Protein AF-A0A8J7ZD03-F1 (afdb_monomer_lite)

pLDDT: mean 80.63, std 17.97, range [31.52, 96.56]

Sequence (161 aa):
MNEKTKNKTDSIIGIEKITFPDVSFVDDFTYKLVEILFEIEAFFISNLSELSDFEFIDEIPGHEYRNYLDIPEEERKKFYPDYEDSTPYQLEKLKVRYPPVTDEDWVEIHKRIRLKHIKMIETKFDISIDDYPEDEKMLVWKVALYIQYKLKIKEVSQYCC

Radius of gyration: 24.56 Å; chains: 1; bounding box: 66×54×61 Å

Structure (mmCIF, N/CA/C/O backbone):
data_AF-A0A8J7ZD03-F1
#
_entry.id   AF-A0A8J7ZD03-F1
#
loop_
_atom_site.group_PDB
_atom_site.id
_atom_site.type_symbol
_atom_site.label_atom_id
_atom_site.label_alt_id
_atom_site.label_comp_id
_atom_site.label_asym_id
_atom_site.label_entity_id
_atom_site.label_seq_id
_atom_site.pdbx_PDB_ins_code
_atom_site.Cartn_x
_atom_site.Cartn_y
_atom_site.Cartn_z
_atom_site.occupancy
_atom_site.B_iso_or_equiv
_atom_site.auth_seq_id
_atom_site.auth_comp_id
_atom_site.auth_asym_id
_atom_site.auth_atom_id
_atom_site.pdbx_PDB_model_num
ATOM 1 N N . MET A 1 1 ? 47.046 -41.258 33.185 1.00 34.38 1 MET A N 1
ATOM 2 C CA . MET A 1 1 ? 47.731 -41.024 31.894 1.00 34.38 1 MET A CA 1
ATOM 3 C C . MET A 1 1 ? 46.852 -41.637 30.824 1.00 34.38 1 MET A C 1
ATOM 5 O O . MET A 1 1 ? 46.589 -42.824 30.904 1.00 34.38 1 MET A O 1
ATOM 9 N N . ASN A 1 2 ? 46.106 -40.793 30.116 1.00 31.52 2 ASN A N 1
ATOM 10 C CA . ASN A 1 2 ? 46.401 -40.351 28.741 1.00 31.52 2 ASN A CA 1
ATOM 11 C C . ASN A 1 2 ? 45.847 -41.369 27.732 1.00 31.52 2 ASN A C 1
ATOM 13 O O . ASN A 1 2 ? 46.107 -42.549 27.868 1.00 31.52 2 ASN A O 1
ATOM 17 N N . GLU A 1 3 ? 45.106 -41.022 26.691 1.00 36.38 3 GLU A N 1
ATOM 18 C CA . GLU A 1 3 ? 44.701 -39.730 26.159 1.00 36.38 3 GLU A CA 1
ATOM 19 C C . GLU A 1 3 ? 43.632 -40.000 25.084 1.00 36.38 3 GLU A C 1
ATOM 21 O O . GLU A 1 3 ? 43.764 -40.922 24.287 1.00 36.38 3 GLU A O 1
ATOM 26 N N . LYS A 1 4 ? 42.637 -39.111 25.035 1.00 37.75 4 LYS A N 1
ATOM 27 C CA . LYS A 1 4 ? 42.029 -38.562 23.812 1.00 37.75 4 LYS A CA 1
ATOM 28 C C . LYS A 1 4 ? 41.318 -39.533 22.863 1.00 37.75 4 LYS A C 1
ATOM 30 O O . LYS A 1 4 ? 41.766 -39.810 21.755 1.00 37.75 4 LYS A O 1
ATOM 35 N N . THR A 1 5 ? 40.057 -39.783 23.193 1.00 37.84 5 THR A N 1
ATOM 36 C CA . THR A 1 5 ? 38.972 -39.778 22.206 1.00 37.84 5 THR A CA 1
ATOM 37 C C . THR A 1 5 ? 38.905 -38.381 21.571 1.00 37.84 5 THR A C 1
ATOM 39 O O . THR A 1 5 ? 38.405 -37.435 22.176 1.00 37.84 5 THR A O 1
ATOM 42 N N . LYS A 1 6 ? 39.455 -38.211 20.366 1.00 38.66 6 LYS A N 1
ATOM 43 C CA . LYS A 1 6 ? 39.173 -37.049 19.508 1.00 38.66 6 LYS A CA 1
ATOM 44 C C . LYS A 1 6 ? 38.089 -37.453 18.512 1.00 38.66 6 LYS A C 1
ATOM 46 O O . LYS A 1 6 ? 38.386 -37.764 17.366 1.00 38.66 6 LYS A O 1
ATOM 51 N N . ASN A 1 7 ? 36.832 -37.406 18.944 1.00 40.09 7 ASN A N 1
ATOM 52 C CA . ASN A 1 7 ? 35.741 -37.222 17.993 1.00 40.09 7 ASN A CA 1
ATOM 53 C C . ASN A 1 7 ? 35.641 -35.723 17.722 1.00 40.09 7 ASN A C 1
ATOM 55 O O . ASN A 1 7 ? 34.987 -34.977 18.444 1.00 40.09 7 ASN A O 1
ATOM 59 N N . LYS A 1 8 ? 36.372 -35.290 16.692 1.00 40.59 8 LYS A N 1
ATOM 60 C CA . LYS A 1 8 ? 36.031 -34.084 15.946 1.00 40.59 8 LYS A CA 1
ATOM 61 C C . LYS A 1 8 ? 34.746 -34.388 15.185 1.00 40.59 8 LYS A C 1
ATOM 63 O O . LYS A 1 8 ? 34.790 -34.853 14.052 1.00 40.59 8 LYS A O 1
ATOM 68 N N . THR A 1 9 ? 33.614 -34.131 15.818 1.00 39.88 9 THR A N 1
ATOM 69 C CA . THR A 1 9 ? 32.402 -33.787 15.080 1.00 39.88 9 THR A CA 1
ATOM 70 C C . THR A 1 9 ? 32.386 -32.268 15.034 1.00 39.88 9 THR A C 1
ATOM 72 O O . THR A 1 9 ? 31.671 -31.607 15.781 1.00 39.88 9 THR A O 1
ATOM 75 N N . ASP A 1 10 ? 33.307 -31.721 14.236 1.00 41.12 10 ASP A N 1
ATOM 76 C CA . ASP A 1 10 ? 33.277 -30.307 13.897 1.00 41.12 10 ASP A CA 1
ATOM 77 C C . ASP A 1 10 ? 31.952 -30.057 13.165 1.00 41.12 10 ASP A C 1
ATOM 79 O O . ASP A 1 10 ? 31.575 -30.782 12.243 1.00 41.12 10 ASP A O 1
ATOM 83 N N . SER A 1 11 ? 31.241 -29.064 13.685 1.00 48.34 11 SER A N 1
ATOM 84 C CA . SER A 1 11 ? 29.989 -28.486 13.223 1.00 48.34 11 SER A CA 1
ATOM 85 C C . SER A 1 11 ? 29.796 -28.549 11.709 1.00 48.34 11 SER A C 1
ATOM 87 O O . SER A 1 11 ? 30.542 -27.925 10.953 1.00 48.34 11 SER A O 1
ATOM 89 N N . ILE A 1 12 ? 28.732 -29.216 11.275 1.00 50.84 12 ILE A N 1
ATOM 90 C CA . ILE A 1 12 ? 28.194 -29.049 9.930 1.00 50.84 12 ILE A CA 1
ATOM 91 C C . ILE A 1 12 ? 26.754 -28.571 10.108 1.00 50.84 12 ILE A C 1
ATOM 93 O O . ILE A 1 12 ? 25.988 -29.165 10.864 1.00 50.84 12 ILE A O 1
ATOM 97 N N . ILE A 1 13 ? 26.433 -27.493 9.388 1.00 52.06 13 ILE A N 1
ATOM 98 C CA . ILE A 1 13 ? 25.176 -26.733 9.338 1.00 52.06 13 ILE A CA 1
ATOM 99 C C . ILE A 1 13 ? 25.034 -25.690 10.459 1.00 52.06 13 ILE A C 1
ATOM 101 O O . ILE A 1 13 ? 24.422 -25.917 11.501 1.00 52.06 13 ILE A O 1
ATOM 105 N N . GLY A 1 14 ? 25.559 -24.489 10.199 1.00 43.00 14 GLY A N 1
ATOM 106 C CA . GLY A 1 14 ? 25.034 -23.274 10.813 1.00 43.00 14 GLY A CA 1
ATOM 107 C C . GLY A 1 14 ? 23.595 -23.091 10.344 1.00 43.00 14 GLY A C 1
ATOM 108 O O . GLY A 1 14 ? 23.354 -22.525 9.285 1.00 43.00 14 GLY A O 1
ATOM 109 N N . ILE A 1 15 ? 22.644 -23.642 11.096 1.00 54.72 15 ILE A N 1
ATOM 110 C CA . ILE A 1 15 ? 21.236 -23.298 10.941 1.00 54.72 15 ILE A CA 1
ATOM 111 C C . ILE A 1 15 ? 21.131 -21.879 11.488 1.00 54.72 15 ILE A C 1
ATOM 113 O O . ILE A 1 15 ? 21.109 -21.686 12.706 1.00 54.72 15 ILE A O 1
ATOM 117 N N . GLU A 1 16 ? 21.144 -20.882 10.600 1.00 59.25 16 GLU A N 1
ATOM 118 C CA . GLU A 1 16 ? 20.672 -19.554 10.972 1.00 59.25 16 GLU A CA 1
ATOM 119 C C . GLU A 1 16 ? 19.290 -19.735 11.588 1.00 59.25 16 GLU A C 1
ATOM 121 O O . GLU A 1 16 ? 18.379 -20.327 11.003 1.00 59.25 16 GLU A O 1
ATOM 126 N N . LYS A 1 17 ? 19.177 -19.329 12.848 1.00 61.88 17 LYS A N 1
ATOM 127 C CA . LYS A 1 17 ? 17.938 -19.456 13.593 1.00 61.88 17 LYS A CA 1
ATOM 128 C C . LYS A 1 17 ? 16.912 -18.598 12.861 1.00 61.88 17 LYS A C 1
ATOM 130 O O . LYS A 1 17 ? 17.110 -17.393 12.761 1.00 61.88 17 LYS A O 1
ATOM 135 N N . ILE A 1 18 ? 15.845 -19.212 12.353 1.00 63.09 18 ILE A N 1
ATOM 136 C CA . ILE A 1 18 ? 14.736 -18.477 11.741 1.00 63.09 18 ILE A CA 1
ATOM 137 C C . ILE A 1 18 ? 14.186 -17.537 12.815 1.00 63.09 18 ILE A C 1
ATOM 139 O O . ILE A 1 18 ? 13.629 -17.983 13.821 1.00 63.09 18 ILE A O 1
ATOM 143 N N . THR A 1 19 ? 14.412 -16.239 12.640 1.00 70.19 19 THR A N 1
ATOM 144 C CA . THR A 1 19 ? 13.875 -15.200 13.512 1.00 70.19 19 THR A CA 1
ATOM 145 C C . THR A 1 19 ? 12.561 -14.728 12.930 1.00 70.19 19 THR A C 1
ATOM 147 O O . THR A 1 19 ? 12.534 -14.159 11.839 1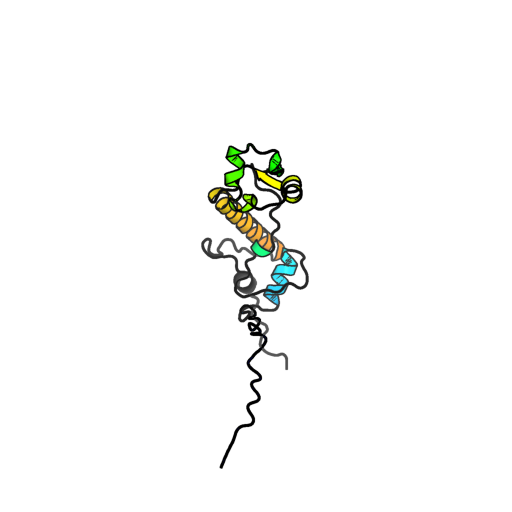.00 70.19 19 THR A O 1
ATOM 150 N N . PHE A 1 20 ? 11.475 -14.960 13.659 1.00 72.00 20 PHE A N 1
ATOM 151 C CA . PHE A 1 20 ? 10.198 -14.356 13.319 1.00 72.00 20 PHE A CA 1
ATOM 152 C C . PHE A 1 20 ? 10.195 -12.877 13.732 1.00 72.00 20 PHE A C 1
ATOM 154 O O . PHE A 1 20 ? 10.766 -12.547 14.778 1.00 72.00 20 PHE A O 1
ATOM 161 N N . PRO A 1 21 ? 9.576 -11.993 12.931 1.00 79.50 21 PRO A N 1
ATOM 162 C CA . PRO A 1 21 ? 9.334 -10.609 13.319 1.00 79.50 21 PRO A CA 1
ATOM 163 C C . PRO A 1 21 ? 8.542 -10.517 14.628 1.00 79.50 21 PRO A C 1
ATOM 165 O O . PRO A 1 21 ? 7.759 -11.409 14.948 1.00 79.50 21 PRO A O 1
ATOM 168 N N . ASP A 1 22 ? 8.731 -9.427 15.371 1.00 83.06 22 ASP A N 1
ATOM 169 C CA . ASP A 1 22 ? 7.972 -9.159 16.594 1.00 83.06 22 ASP A CA 1
ATOM 170 C C . ASP A 1 22 ? 6.478 -8.947 16.289 1.00 83.06 22 ASP A C 1
ATOM 172 O O . ASP A 1 22 ? 6.118 -8.285 15.312 1.00 83.06 22 ASP A O 1
ATOM 176 N N . VAL A 1 23 ? 5.626 -9.513 17.144 1.00 84.19 23 VAL A N 1
ATOM 177 C CA . VAL A 1 23 ? 4.155 -9.500 17.050 1.00 84.19 23 VAL A CA 1
ATOM 178 C C . VAL A 1 23 ? 3.498 -9.034 18.353 1.00 84.19 23 VAL A C 1
ATOM 180 O O . VAL A 1 23 ? 2.301 -9.210 18.545 1.00 84.19 23 VAL A O 1
ATOM 183 N N . SER A 1 24 ? 4.271 -8.460 19.279 1.00 85.38 24 SER A N 1
ATOM 184 C CA . SER A 1 24 ? 3.819 -8.096 20.630 1.00 85.38 24 SER A CA 1
ATOM 185 C C . SER A 1 24 ? 2.610 -7.150 20.698 1.00 85.38 24 SER A C 1
ATOM 187 O O . SER A 1 24 ? 1.940 -7.128 21.729 1.00 85.38 24 SER A O 1
ATOM 189 N N . PHE A 1 25 ? 2.309 -6.404 19.629 1.00 84.88 25 PHE A N 1
ATOM 190 C CA . PHE A 1 25 ? 1.156 -5.495 19.549 1.00 84.88 25 PHE A CA 1
ATOM 191 C C . PHE A 1 25 ? 0.042 -5.991 18.617 1.00 84.88 25 PHE A C 1
ATOM 193 O O . PHE A 1 25 ? -0.947 -5.287 18.426 1.00 84.88 25 PHE A O 1
ATOM 200 N N . VAL A 1 26 ? 0.198 -7.171 18.013 1.00 86.94 26 VAL A N 1
ATOM 201 C CA . VAL A 1 26 ? -0.760 -7.728 17.053 1.00 86.94 26 VAL A CA 1
ATOM 202 C C . VAL A 1 26 ? -1.817 -8.531 17.811 1.00 86.94 26 VAL A C 1
ATOM 204 O O . VAL A 1 26 ? -1.529 -9.603 18.342 1.00 86.94 26 VAL A O 1
ATOM 207 N N . ASP A 1 27 ? -3.042 -8.010 17.850 1.00 89.00 27 ASP A N 1
ATOM 208 C CA . ASP A 1 27 ? -4.213 -8.656 18.455 1.00 89.00 27 ASP A CA 1
ATOM 209 C C . ASP A 1 27 ? -5.155 -9.273 17.398 1.00 89.00 27 ASP A C 1
ATOM 211 O O . ASP A 1 27 ? -4.962 -9.115 16.189 1.00 89.00 27 ASP A O 1
ATOM 215 N N . ASP A 1 28 ? -6.213 -9.961 17.839 1.00 90.75 28 ASP A N 1
ATOM 216 C CA . ASP A 1 28 ? -7.210 -10.570 16.942 1.00 90.75 28 ASP A CA 1
ATOM 217 C C . ASP A 1 28 ? -7.891 -9.536 16.030 1.00 90.75 28 ASP A C 1
ATOM 219 O O . ASP A 1 28 ? -8.235 -9.823 14.880 1.00 90.75 28 ASP A O 1
ATOM 223 N N . PHE A 1 29 ? -8.084 -8.309 16.525 1.00 92.00 29 PHE A N 1
ATOM 224 C CA . PHE A 1 29 ? -8.683 -7.245 15.729 1.00 92.00 29 PHE A CA 1
ATOM 225 C C . PHE A 1 29 ? -7.752 -6.780 14.603 1.00 92.00 29 PHE A C 1
ATOM 227 O O . PHE A 1 29 ? -8.238 -6.401 13.541 1.00 92.00 29 PHE A O 1
ATOM 234 N N . THR A 1 30 ? -6.435 -6.874 14.787 1.00 93.69 30 THR A N 1
ATOM 235 C CA . THR A 1 30 ? -5.434 -6.571 13.760 1.00 93.69 30 THR A CA 1
ATOM 236 C C . THR A 1 30 ? -5.571 -7.504 12.553 1.00 93.69 30 THR A C 1
ATOM 238 O O . THR A 1 30 ? -5.589 -7.035 11.415 1.00 93.69 30 THR A O 1
ATOM 241 N N . TYR A 1 31 ? -5.750 -8.810 12.779 1.00 93.38 31 TYR A N 1
ATOM 242 C CA . TYR A 1 31 ? -6.027 -9.769 11.698 1.00 93.38 31 TYR A CA 1
ATOM 243 C C . TYR A 1 31 ? -7.384 -9.506 11.046 1.00 93.38 31 TYR A C 1
ATOM 245 O O . TYR A 1 31 ? -7.488 -9.415 9.822 1.00 93.38 31 TYR A O 1
ATOM 253 N N . LYS A 1 32 ? -8.410 -9.279 11.871 1.00 92.25 32 LYS A N 1
ATOM 254 C CA . LYS A 1 32 ? -9.762 -8.981 11.395 1.00 92.25 32 LYS A CA 1
ATOM 255 C C . LYS A 1 32 ? -9.829 -7.697 10.562 1.00 92.25 32 LYS A C 1
ATOM 257 O O . LYS A 1 32 ? -10.623 -7.615 9.630 1.00 92.25 32 LYS A O 1
ATOM 262 N N . LEU A 1 33 ? -9.009 -6.693 10.878 1.00 94.38 33 LEU A N 1
ATOM 263 C CA . LEU A 1 33 ? -8.903 -5.462 10.099 1.00 94.38 33 LEU A CA 1
ATOM 264 C C . LEU A 1 33 ? -8.468 -5.767 8.662 1.00 94.38 33 LEU A C 1
ATOM 266 O O . LEU A 1 33 ? -9.106 -5.288 7.726 1.00 94.38 33 LEU A O 1
ATOM 270 N N . VAL A 1 34 ? -7.426 -6.583 8.486 1.00 94.50 34 VAL A N 1
ATOM 271 C CA . VAL A 1 34 ? -6.932 -6.980 7.157 1.00 94.50 34 VAL A CA 1
ATOM 272 C C . VAL A 1 34 ? -7.995 -7.769 6.395 1.00 94.50 34 VAL A C 1
ATOM 274 O O . VAL A 1 34 ? -8.275 -7.444 5.244 1.00 94.50 34 VAL A O 1
ATOM 277 N N . GLU A 1 35 ? -8.644 -8.736 7.046 1.00 93.31 35 GLU A N 1
ATOM 278 C CA . GLU A 1 35 ? -9.736 -9.514 6.445 1.00 93.31 35 GLU A CA 1
ATOM 279 C C . GLU A 1 35 ? -10.886 -8.617 5.959 1.00 93.31 35 GLU A C 1
ATOM 281 O O . GLU A 1 35 ? -11.361 -8.763 4.835 1.00 93.31 35 GLU A O 1
ATOM 286 N N . ILE A 1 36 ? -11.317 -7.648 6.776 1.00 93.25 36 ILE A N 1
ATOM 287 C CA . ILE A 1 36 ? -12.419 -6.731 6.437 1.00 93.25 36 ILE A CA 1
ATOM 288 C C . ILE A 1 36 ? -12.059 -5.801 5.273 1.00 93.25 36 ILE A C 1
ATOM 290 O O . ILE A 1 36 ? -12.925 -5.491 4.443 1.00 93.25 36 ILE A O 1
ATOM 294 N N . LEU A 1 37 ? -10.825 -5.291 5.256 1.00 94.06 37 LEU A N 1
ATOM 295 C CA . LEU A 1 37 ? -10.386 -4.301 4.275 1.00 94.06 37 LEU A CA 1
ATOM 296 C C . LEU A 1 37 ? -10.018 -4.938 2.933 1.00 94.06 37 LEU A C 1
ATOM 298 O O . LEU A 1 37 ? -10.395 -4.393 1.899 1.00 94.06 37 LEU A O 1
ATOM 302 N N . PHE A 1 38 ? -9.316 -6.069 2.949 1.00 92.19 38 PHE A N 1
ATOM 303 C CA . PHE A 1 38 ? -8.696 -6.650 1.755 1.00 92.19 38 PHE A CA 1
ATOM 304 C C . PHE A 1 38 ? -9.299 -7.990 1.329 1.00 92.19 38 PHE A C 1
ATOM 306 O O . PHE A 1 38 ? -8.931 -8.494 0.275 1.00 92.19 38 PHE A O 1
ATOM 313 N N . GLU A 1 39 ? -10.229 -8.556 2.108 1.00 90.19 39 GLU A N 1
ATOM 314 C CA . GLU A 1 39 ? -10.877 -9.845 1.815 1.00 90.19 39 GLU A CA 1
ATOM 315 C C . GLU A 1 39 ? -9.864 -11.008 1.713 1.00 90.19 39 GLU A C 1
ATOM 317 O O . GLU A 1 39 ? -10.024 -11.937 0.923 1.00 90.19 39 GLU A O 1
ATOM 322 N N . ILE A 1 40 ? -8.805 -10.952 2.533 1.00 87.38 40 ILE A N 1
ATOM 323 C CA . ILE A 1 40 ? -7.732 -11.955 2.605 1.00 87.38 40 ILE A CA 1
ATOM 324 C C . ILE A 1 40 ? -7.808 -12.682 3.948 1.00 87.38 40 ILE A C 1
ATOM 326 O O . ILE A 1 40 ? -7.596 -12.067 4.990 1.00 87.38 40 ILE A O 1
ATOM 330 N N . GLU A 1 41 ? -8.051 -13.992 3.918 1.00 80.56 41 GLU A N 1
ATOM 331 C CA . GLU A 1 41 ? -8.003 -14.861 5.100 1.00 80.56 41 GLU A CA 1
ATOM 332 C C . GLU A 1 41 ? -6.561 -15.307 5.411 1.00 80.56 41 GLU A C 1
ATOM 334 O O . GLU A 1 41 ? -5.781 -15.602 4.503 1.00 80.56 41 GLU A O 1
ATOM 339 N N . ALA A 1 42 ? -6.227 -15.426 6.701 1.00 62.06 42 ALA A N 1
ATOM 340 C CA . ALA A 1 42 ? -5.003 -16.071 7.202 1.00 62.06 42 ALA A CA 1
ATOM 341 C C . ALA A 1 42 ? -3.665 -15.505 6.663 1.00 62.06 42 ALA A C 1
ATOM 343 O O . ALA A 1 42 ? -2.895 -16.193 5.988 1.00 62.06 42 ALA A O 1
ATOM 344 N N . PHE A 1 43 ? -3.334 -14.270 7.048 1.00 77.62 43 PHE A N 1
ATOM 345 C CA . PHE A 1 43 ? -2.043 -13.632 6.759 1.00 77.62 43 PHE A CA 1
ATOM 346 C C . PHE A 1 43 ? -1.161 -13.515 8.012 1.00 77.62 43 PHE A C 1
ATOM 348 O O . PHE A 1 43 ? -1.686 -13.318 9.100 1.00 77.62 43 PHE A O 1
ATOM 355 N N . PHE A 1 44 ? 0.172 -13.589 7.886 1.00 86.56 44 PHE A N 1
ATOM 356 C CA . PHE A 1 44 ? 1.086 -13.308 9.005 1.00 86.56 44 PHE A CA 1
ATOM 357 C C . PHE A 1 44 ? 1.305 -11.799 9.164 1.00 86.56 44 PHE A C 1
ATOM 359 O O . PHE A 1 44 ? 1.925 -11.172 8.308 1.00 86.56 44 PHE A O 1
ATOM 366 N N . ILE A 1 45 ? 0.849 -11.221 10.273 1.00 89.56 45 ILE A N 1
ATOM 367 C CA . ILE A 1 45 ? 1.006 -9.791 10.558 1.00 89.56 45 ILE A CA 1
ATOM 368 C C . ILE A 1 45 ? 2.093 -9.603 11.613 1.00 89.56 45 ILE A C 1
ATOM 370 O O . ILE A 1 45 ? 2.100 -10.280 12.639 1.00 89.56 45 ILE A O 1
ATOM 374 N N . SER A 1 46 ? 2.998 -8.657 11.367 1.00 92.38 46 SER A N 1
ATOM 375 C CA . SER A 1 46 ? 4.029 -8.239 12.319 1.00 92.38 46 SER A CA 1
ATOM 376 C C . SER A 1 46 ? 3.831 -6.800 12.780 1.00 92.38 46 SER A C 1
ATOM 378 O O . SER A 1 46 ? 3.088 -6.030 12.169 1.00 92.38 46 SER A O 1
ATOM 380 N N . ASN A 1 47 ? 4.591 -6.390 13.796 1.00 90.88 47 ASN A N 1
ATOM 381 C CA . ASN A 1 47 ? 4.641 -5.002 14.262 1.00 90.88 47 ASN A CA 1
ATOM 382 C C . ASN A 1 47 ? 5.126 -4.004 13.185 1.00 90.88 47 ASN A C 1
ATOM 384 O O . ASN A 1 47 ? 4.992 -2.794 13.382 1.00 90.88 47 ASN A O 1
ATOM 388 N N . LEU A 1 48 ? 5.686 -4.495 12.070 1.00 93.19 48 LEU A N 1
ATOM 389 C CA . LEU A 1 48 ? 6.173 -3.702 10.937 1.00 93.19 48 LEU A CA 1
ATOM 390 C C . LEU A 1 48 ? 5.260 -3.747 9.707 1.00 93.19 48 LEU A C 1
ATOM 392 O O . LEU A 1 48 ? 5.532 -3.027 8.754 1.00 93.19 48 LEU A O 1
ATOM 396 N N . SER A 1 49 ? 4.211 -4.572 9.710 1.00 93.88 49 SER A N 1
ATOM 397 C CA . SER A 1 49 ? 3.305 -4.682 8.566 1.00 93.88 49 SER A CA 1
ATOM 398 C C . SER A 1 49 ? 2.523 -3.378 8.376 1.00 93.88 49 SER A C 1
ATOM 400 O O . SER A 1 49 ? 1.898 -2.878 9.319 1.00 93.88 49 SER A O 1
ATOM 402 N N . GLU A 1 50 ? 2.543 -2.836 7.160 1.00 95.19 50 GLU A N 1
ATOM 403 C CA . GLU A 1 50 ? 1.810 -1.637 6.744 1.00 95.19 50 GLU A CA 1
ATOM 404 C C . GLU A 1 50 ? 0.560 -2.035 5.948 1.00 95.19 50 GLU A C 1
ATOM 406 O O . GLU A 1 50 ? 0.567 -3.033 5.235 1.00 95.19 50 GLU A O 1
ATOM 411 N N . LEU A 1 51 ? -0.521 -1.247 6.007 1.00 94.62 51 LEU A N 1
ATOM 412 C CA . LEU A 1 51 ? -1.714 -1.520 5.185 1.00 94.62 51 LEU A CA 1
ATOM 413 C C . LEU A 1 51 ? -1.395 -1.570 3.680 1.00 94.62 51 LEU A C 1
ATOM 415 O O . LEU A 1 51 ? -2.036 -2.308 2.941 1.00 94.62 51 LEU A O 1
ATOM 419 N N . SER A 1 52 ? -0.386 -0.822 3.222 1.00 91.81 52 SER A N 1
ATOM 420 C CA . SER A 1 52 ? 0.049 -0.834 1.819 1.00 91.81 52 SER A CA 1
ATOM 421 C C . SER A 1 52 ? 0.673 -2.152 1.376 1.00 91.81 52 SER A C 1
ATOM 423 O O . SER A 1 52 ? 0.714 -2.401 0.176 1.00 91.81 52 SER A O 1
ATOM 425 N N . ASP A 1 53 ? 1.119 -3.000 2.305 1.00 90.88 53 ASP A N 1
ATOM 426 C CA . ASP A 1 53 ? 1.680 -4.317 1.975 1.00 90.88 53 ASP A CA 1
ATOM 427 C C . ASP A 1 53 ? 0.613 -5.263 1.394 1.00 90.88 53 ASP A C 1
ATOM 429 O O . ASP A 1 53 ? 0.940 -6.275 0.775 1.00 90.88 53 ASP A O 1
ATOM 433 N N . PHE A 1 54 ? -0.665 -4.922 1.583 1.00 90.06 54 PHE A N 1
ATOM 434 C CA . PHE A 1 54 ? -1.831 -5.693 1.155 1.00 90.06 54 PHE A CA 1
ATOM 435 C C . PHE A 1 54 ? -2.507 -5.113 -0.092 1.00 90.06 54 PHE A C 1
ATOM 437 O O . PHE A 1 54 ? -3.474 -5.685 -0.594 1.00 90.06 54 PHE A O 1
ATOM 444 N N . GLU A 1 55 ? -2.013 -3.982 -0.602 1.00 86.56 55 GLU A N 1
ATOM 445 C CA . GLU A 1 55 ? -2.559 -3.330 -1.787 1.00 86.56 55 GLU A CA 1
ATOM 446 C C . GLU A 1 55 ? -1.863 -3.798 -3.059 1.00 86.56 55 GLU A C 1
ATOM 448 O O . GLU A 1 55 ? -0.638 -3.756 -3.190 1.00 86.56 55 GLU A O 1
ATOM 453 N N . PHE A 1 56 ? -2.667 -4.174 -4.051 1.00 79.62 56 PHE A N 1
ATOM 454 C CA . PHE A 1 56 ? -2.160 -4.447 -5.385 1.00 79.62 56 PHE A CA 1
ATOM 455 C C . PHE A 1 56 ? -2.168 -3.158 -6.212 1.00 79.62 56 PHE A C 1
ATOM 457 O O . PHE A 1 56 ? -3.226 -2.604 -6.503 1.00 79.62 56 PHE A O 1
ATOM 464 N N . ILE A 1 57 ? -0.983 -2.678 -6.595 1.00 79.25 57 ILE A N 1
ATOM 465 C CA . ILE A 1 57 ? -0.829 -1.511 -7.472 1.00 79.25 57 ILE A CA 1
ATOM 466 C C . ILE A 1 57 ? -0.629 -2.022 -8.897 1.00 79.25 57 ILE A C 1
ATOM 468 O O . ILE A 1 57 ? 0.503 -2.278 -9.318 1.00 79.25 57 ILE A O 1
ATOM 472 N N . ASP A 1 58 ? -1.714 -2.174 -9.644 1.00 75.50 58 ASP A N 1
ATOM 473 C CA . ASP A 1 58 ? -1.705 -2.600 -11.047 1.00 75.50 58 ASP A CA 1
ATOM 474 C C . ASP A 1 58 ? -1.385 -1.446 -12.007 1.00 75.50 58 ASP A C 1
ATOM 476 O O . ASP A 1 58 ? -0.555 -1.600 -12.911 1.00 75.50 58 ASP A O 1
ATOM 480 N N . GLU A 1 59 ? -1.947 -0.269 -11.750 1.00 78.62 59 GLU A N 1
ATOM 481 C CA . GLU A 1 59 ? -1.865 0.894 -12.630 1.00 78.62 59 GLU A CA 1
ATOM 482 C C . GLU A 1 59 ? -1.194 2.095 -11.944 1.00 78.62 59 GLU A C 1
ATOM 484 O O . GLU A 1 59 ? -1.574 2.513 -10.849 1.00 78.62 59 GLU A O 1
ATOM 489 N N . ILE A 1 60 ? -0.200 2.689 -12.615 1.00 84.44 60 ILE A N 1
ATOM 490 C CA . ILE A 1 60 ? 0.338 4.010 -12.259 1.00 84.44 60 ILE A CA 1
ATOM 491 C C . ILE A 1 60 ? 0.031 4.958 -13.423 1.00 84.44 60 ILE A C 1
ATOM 493 O O . ILE A 1 60 ? 0.456 4.676 -14.546 1.00 84.44 60 ILE A O 1
ATOM 497 N N . PRO A 1 61 ? -0.685 6.076 -13.198 1.00 84.88 61 PRO A N 1
ATOM 498 C CA . PRO A 1 61 ? -1.020 7.018 -14.260 1.00 84.88 61 PRO A CA 1
ATOM 499 C C . PRO A 1 61 ? 0.215 7.490 -15.023 1.00 84.88 61 PRO A C 1
ATOM 501 O O . PRO A 1 61 ? 1.179 7.942 -14.422 1.00 84.88 61 PRO A O 1
ATOM 504 N N . GLY A 1 62 ? 0.168 7.417 -16.352 1.00 88.88 62 GLY A N 1
ATOM 505 C CA . GLY A 1 62 ? 1.289 7.824 -17.201 1.00 88.88 62 GLY A CA 1
ATOM 506 C C . GLY A 1 62 ? 2.365 6.753 -17.397 1.00 88.88 62 GLY A C 1
ATOM 507 O O . GLY A 1 62 ? 3.255 6.969 -18.215 1.00 88.88 62 GLY A O 1
ATOM 508 N N . HIS A 1 63 ? 2.256 5.595 -16.734 1.00 91.19 63 HIS A N 1
ATOM 509 C CA . HIS A 1 63 ? 3.147 4.453 -16.926 1.00 91.19 63 HIS A CA 1
ATOM 510 C C . HIS A 1 63 ? 2.387 3.267 -17.517 1.00 91.19 63 HIS A C 1
ATOM 512 O O . HIS A 1 63 ? 1.262 2.963 -17.124 1.00 91.19 63 HIS A O 1
ATOM 518 N N . GLU A 1 64 ? 3.030 2.543 -18.426 1.00 92.00 64 GLU A N 1
ATOM 519 C CA . GLU A 1 64 ? 2.480 1.321 -19.010 1.00 92.00 64 GLU A CA 1
ATOM 520 C C . GLU A 1 64 ? 3.504 0.189 -19.019 1.00 92.00 64 GLU A C 1
ATOM 522 O O . GLU A 1 64 ? 4.714 0.415 -19.014 1.00 92.00 64 GLU A O 1
ATOM 527 N N . TYR A 1 65 ? 3.029 -1.053 -19.047 1.00 90.94 65 TYR A N 1
ATOM 528 C CA . TYR A 1 65 ? 3.913 -2.202 -19.201 1.00 90.94 65 TYR A CA 1
ATOM 529 C C . TYR A 1 65 ? 4.333 -2.364 -20.664 1.00 90.94 65 TYR A C 1
ATOM 531 O O . TYR A 1 65 ? 3.510 -2.695 -21.517 1.00 90.94 65 TYR A O 1
ATOM 539 N N . ARG A 1 66 ? 5.631 -2.213 -20.939 1.00 90.81 66 ARG A N 1
ATOM 540 C CA . ARG A 1 66 ? 6.247 -2.495 -22.247 1.00 90.81 66 ARG A CA 1
ATOM 541 C C . ARG A 1 66 ? 7.234 -3.646 -22.137 1.00 90.81 66 ARG A C 1
ATOM 543 O O . ARG A 1 66 ? 7.836 -3.835 -21.079 1.00 90.81 66 ARG A O 1
ATOM 550 N N . ASN A 1 67 ? 7.434 -4.406 -23.216 1.00 90.62 67 ASN A N 1
ATOM 551 C CA . ASN A 1 67 ? 8.560 -5.339 -23.241 1.00 90.62 67 ASN A CA 1
ATOM 552 C C . ASN A 1 67 ? 9.867 -4.550 -23.221 1.00 90.62 67 ASN A C 1
ATOM 554 O O . ASN A 1 67 ? 10.014 -3.545 -23.917 1.00 90.62 67 ASN A O 1
ATOM 558 N N . TYR A 1 68 ? 10.835 -5.045 -22.460 1.00 89.38 68 TYR A N 1
ATOM 559 C CA . TYR A 1 68 ? 12.139 -4.412 -22.312 1.00 89.38 68 TYR A CA 1
ATOM 560 C C . TYR A 1 68 ? 12.861 -4.222 -23.656 1.00 89.38 68 TYR A C 1
ATOM 562 O O . TYR A 1 68 ? 13.475 -3.185 -23.902 1.00 89.38 68 TYR A O 1
ATOM 570 N N . LEU A 1 69 ? 12.740 -5.198 -24.561 1.00 89.56 69 LEU A N 1
ATOM 571 C CA . LEU A 1 69 ? 13.366 -5.144 -25.884 1.00 89.56 69 LEU A CA 1
ATOM 572 C C . LEU A 1 69 ? 12.709 -4.136 -26.843 1.00 89.56 69 LEU A C 1
ATOM 574 O O . LEU A 1 69 ? 13.369 -3.702 -27.784 1.00 89.56 69 LEU A O 1
ATOM 578 N N . ASP A 1 70 ? 11.473 -3.700 -26.587 1.00 91.94 70 ASP A N 1
ATOM 579 C CA . ASP A 1 70 ? 10.805 -2.669 -27.397 1.00 91.94 70 ASP A CA 1
ATOM 580 C C . ASP A 1 70 ? 11.271 -1.245 -27.024 1.00 91.94 70 ASP A C 1
ATOM 582 O O . ASP A 1 70 ? 10.997 -0.280 -27.737 1.00 91.94 70 ASP A O 1
ATOM 586 N N . ILE A 1 71 ? 11.994 -1.095 -25.908 1.00 90.56 71 ILE A N 1
ATOM 587 C CA . ILE A 1 71 ? 12.534 0.182 -25.425 1.00 90.56 71 ILE A CA 1
ATOM 588 C C . ILE A 1 71 ? 13.867 0.479 -26.136 1.00 90.56 71 ILE A C 1
ATOM 590 O O . ILE A 1 71 ? 14.666 -0.448 -26.307 1.00 90.56 71 ILE A O 1
ATOM 594 N N . PRO A 1 72 ? 14.160 1.738 -26.524 1.00 90.38 72 PRO A N 1
ATOM 595 C CA . PRO A 1 72 ? 15.462 2.116 -27.077 1.00 90.38 72 PRO A CA 1
ATOM 596 C C . PRO A 1 72 ? 16.625 1.736 -26.152 1.00 90.38 72 PRO A C 1
ATOM 598 O O . PRO A 1 72 ? 16.552 1.925 -24.939 1.00 90.38 72 PRO A O 1
ATOM 601 N N . GLU A 1 73 ? 17.721 1.225 -26.717 1.00 86.12 73 GLU A N 1
ATOM 602 C CA . GLU A 1 73 ? 18.867 0.703 -25.954 1.00 86.12 73 GLU A CA 1
ATOM 603 C C . GLU A 1 73 ? 19.447 1.718 -24.952 1.00 86.12 73 GLU A C 1
ATOM 605 O O . GLU A 1 73 ? 19.786 1.358 -23.826 1.00 86.12 73 GLU A O 1
ATOM 610 N N . GLU A 1 74 ? 19.486 3.002 -25.317 1.00 86.62 74 GLU A N 1
ATOM 611 C CA . GLU A 1 74 ? 19.965 4.087 -24.450 1.00 86.62 74 GLU A CA 1
ATOM 612 C C . GLU A 1 74 ? 19.099 4.280 -23.192 1.00 86.62 74 GLU A C 1
ATOM 614 O O . GLU A 1 74 ? 19.595 4.686 -22.141 1.00 86.62 74 GLU A O 1
ATOM 619 N N . GLU A 1 75 ? 17.806 3.965 -23.276 1.00 87.12 75 GLU A N 1
ATOM 620 C CA . GLU A 1 75 ? 16.853 4.111 -22.174 1.00 87.12 75 GLU A CA 1
ATOM 621 C C . GLU A 1 75 ? 16.766 2.862 -21.298 1.00 87.12 75 GLU A C 1
ATOM 623 O O . GLU A 1 75 ? 16.441 2.968 -20.115 1.00 87.12 75 GLU A O 1
ATOM 628 N N . ARG A 1 76 ? 17.107 1.688 -21.841 1.00 85.50 76 ARG A N 1
ATOM 629 C CA . ARG A 1 76 ? 17.079 0.404 -21.124 1.00 85.50 76 ARG A CA 1
ATOM 630 C C . ARG A 1 76 ? 17.905 0.414 -19.835 1.00 85.50 76 ARG A C 1
ATOM 632 O O . ARG A 1 76 ? 17.476 -0.136 -18.824 1.00 85.50 76 ARG A O 1
ATOM 639 N N . LYS A 1 77 ? 19.032 1.134 -19.839 1.00 81.56 77 LYS A N 1
ATOM 640 C CA . LYS A 1 77 ? 19.932 1.293 -18.680 1.00 81.56 77 LYS A CA 1
ATOM 641 C C . LYS A 1 77 ? 19.264 1.927 -17.455 1.00 81.56 77 LYS A C 1
ATOM 643 O O . LYS A 1 77 ? 19.774 1.787 -16.350 1.00 81.56 77 LYS A O 1
ATOM 648 N N . LYS A 1 78 ? 18.137 2.623 -17.640 1.00 83.00 78 LYS A N 1
ATOM 649 C CA . LYS A 1 78 ? 17.386 3.271 -16.555 1.00 83.00 78 LYS A CA 1
ATOM 650 C C . LYS A 1 78 ? 16.525 2.297 -15.752 1.00 83.00 78 LYS A C 1
ATOM 652 O O . LYS A 1 78 ? 16.076 2.667 -14.676 1.00 83.00 78 LYS A O 1
ATOM 657 N N . PHE A 1 79 ? 16.254 1.099 -16.275 1.00 79.25 79 PHE A N 1
ATOM 658 C CA . PHE A 1 79 ? 15.356 0.154 -15.616 1.00 79.25 79 PHE A CA 1
ATOM 659 C C . PHE A 1 79 ? 16.073 -0.646 -14.544 1.00 79.25 79 PHE A C 1
ATOM 661 O O . PHE A 1 79 ? 15.558 -0.687 -13.444 1.00 79.25 79 PHE A O 1
ATOM 668 N N . TYR A 1 80 ? 17.246 -1.212 -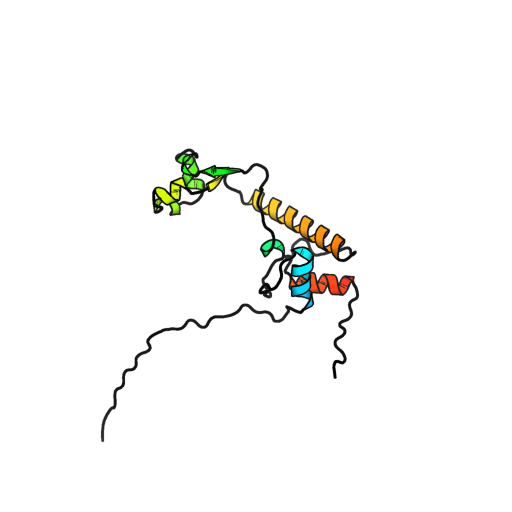14.829 1.00 69.44 80 TYR A N 1
ATOM 669 C CA . TYR A 1 80 ? 18.175 -1.769 -13.839 1.00 69.44 80 TYR A CA 1
ATOM 670 C C . TYR A 1 80 ? 19.518 -2.047 -14.534 1.00 69.44 80 TYR A C 1
ATOM 672 O O . TYR A 1 80 ? 19.509 -2.589 -15.643 1.00 69.44 80 TYR A O 1
ATOM 680 N N . PRO A 1 81 ? 20.660 -1.738 -13.900 1.00 59.66 81 PRO A N 1
ATOM 681 C CA . PRO A 1 81 ? 21.980 -2.031 -14.459 1.00 59.66 81 PRO A CA 1
ATOM 682 C C . PRO A 1 81 ? 22.296 -3.538 -14.507 1.00 59.66 81 PRO A C 1
ATOM 684 O O . PRO A 1 81 ? 23.040 -3.976 -15.375 1.00 59.66 81 PRO A O 1
ATOM 687 N N . ASP A 1 82 ? 21.680 -4.349 -13.643 1.00 56.28 82 ASP A N 1
ATOM 688 C CA . ASP A 1 82 ? 22.041 -5.765 -13.464 1.00 56.28 82 ASP A CA 1
ATOM 689 C C . ASP A 1 82 ? 21.363 -6.726 -14.465 1.00 56.28 82 ASP A C 1
ATOM 691 O O . ASP A 1 82 ? 21.601 -7.934 -14.442 1.00 56.28 82 ASP A O 1
ATOM 695 N N . TYR A 1 83 ? 20.523 -6.224 -15.381 1.00 63.16 83 TYR A N 1
ATOM 696 C CA . TYR A 1 83 ? 19.931 -7.058 -16.441 1.00 63.16 83 TYR A CA 1
ATOM 697 C C . TYR A 1 83 ? 20.924 -7.422 -17.555 1.00 63.16 83 TYR A C 1
ATOM 699 O O . TYR A 1 83 ? 20.579 -8.223 -18.426 1.00 63.16 83 TYR A O 1
ATOM 707 N N . GLU A 1 84 ? 22.147 -6.882 -17.528 1.00 60.09 84 GLU A N 1
ATOM 708 C CA . GLU A 1 84 ? 23.211 -7.233 -18.478 1.00 60.09 84 GLU A CA 1
ATOM 709 C C . GLU A 1 84 ? 23.567 -8.735 -18.436 1.00 60.09 84 GLU A C 1
ATOM 711 O O . GLU A 1 84 ? 23.918 -9.301 -19.470 1.00 60.09 84 GLU A O 1
ATOM 716 N N . ASP A 1 85 ? 23.353 -9.409 -17.297 1.00 66.31 85 ASP A N 1
ATOM 717 C CA . ASP A 1 85 ? 23.593 -10.852 -17.120 1.00 66.31 85 ASP A CA 1
ATOM 718 C C . ASP A 1 85 ? 22.367 -11.742 -17.425 1.00 66.31 85 ASP A C 1
ATOM 720 O O . ASP A 1 85 ? 22.397 -12.964 -17.238 1.00 66.31 85 ASP A O 1
ATOM 724 N N . SER A 1 86 ? 21.255 -11.162 -17.889 1.00 77.38 86 SER A N 1
ATOM 725 C CA . SER A 1 86 ? 20.038 -11.926 -18.190 1.00 77.38 86 SER A CA 1
ATOM 726 C C . SER A 1 86 ? 20.140 -12.698 -19.502 1.00 77.38 86 SER A C 1
ATOM 728 O O . SER A 1 86 ? 20.659 -12.223 -20.511 1.00 77.38 86 SER A O 1
ATOM 730 N N . THR A 1 87 ? 19.568 -13.902 -19.528 1.00 80.00 87 THR A N 1
ATOM 731 C CA . THR A 1 87 ? 19.498 -14.698 -20.761 1.00 80.00 87 THR A CA 1
ATOM 732 C C . THR A 1 87 ? 18.580 -14.031 -21.800 1.00 80.00 87 THR A C 1
ATOM 734 O O . THR A 1 87 ? 17.591 -13.394 -21.422 1.00 80.00 87 THR A O 1
ATOM 737 N N . PRO A 1 88 ? 18.810 -14.233 -23.114 1.00 80.62 88 PRO A N 1
ATOM 738 C CA . PRO A 1 88 ? 17.939 -13.690 -24.163 1.00 80.62 88 PRO A CA 1
ATOM 739 C C . PRO A 1 88 ? 16.452 -14.028 -23.967 1.00 80.62 88 PRO A C 1
ATOM 741 O O . PRO A 1 88 ? 15.591 -13.164 -24.096 1.00 80.62 88 PRO A O 1
ATOM 744 N N . TYR A 1 89 ? 16.155 -15.262 -23.551 1.00 81.44 89 TYR A N 1
ATOM 745 C CA . TYR A 1 89 ? 14.792 -15.712 -23.254 1.00 81.44 89 TYR A CA 1
ATOM 746 C C . TYR A 1 89 ? 14.133 -14.937 -22.099 1.00 81.44 89 TYR A C 1
ATOM 748 O O . TYR A 1 89 ? 12.929 -14.685 -22.133 1.00 81.44 89 TYR A O 1
ATOM 756 N N . GLN A 1 90 ? 14.897 -14.561 -21.068 1.00 82.75 90 GLN A N 1
ATOM 757 C CA . GLN A 1 90 ? 14.377 -13.741 -19.970 1.00 82.75 90 GLN A CA 1
ATOM 758 C C . GLN A 1 90 ? 14.056 -12.327 -20.455 1.00 82.75 90 GLN A C 1
ATOM 760 O O . GLN A 1 90 ? 12.986 -11.816 -20.138 1.00 82.75 90 GLN A O 1
ATOM 765 N N . LEU A 1 91 ? 14.934 -11.731 -21.266 1.00 83.12 91 LEU A N 1
ATOM 766 C CA . LEU A 1 91 ? 14.740 -10.382 -21.802 1.00 83.12 91 LEU A CA 1
ATOM 767 C C . LEU A 1 91 ? 13.527 -10.287 -22.741 1.00 83.12 91 LEU A C 1
ATOM 769 O O . LEU A 1 91 ? 12.782 -9.314 -22.665 1.00 83.12 91 LEU A O 1
ATOM 773 N N . GLU A 1 92 ? 13.277 -11.304 -23.573 1.00 85.56 92 GLU A N 1
ATOM 774 C CA . GLU A 1 92 ? 12.093 -11.372 -24.452 1.00 85.56 92 GLU A CA 1
ATOM 775 C C . GLU A 1 92 ? 10.765 -11.413 -23.684 1.00 85.56 92 GLU A C 1
ATOM 777 O O . GLU A 1 92 ? 9.731 -10.988 -24.198 1.00 85.56 92 GLU A O 1
ATOM 782 N N . LYS A 1 93 ? 10.782 -11.935 -22.454 1.00 86.94 93 LYS A N 1
ATOM 783 C CA . LYS A 1 93 ? 9.593 -12.051 -21.596 1.00 86.94 93 LYS A CA 1
ATOM 784 C C . LYS A 1 93 ? 9.491 -10.951 -20.547 1.00 86.94 93 LYS A C 1
ATOM 786 O O . LYS A 1 93 ? 8.475 -10.868 -19.856 1.00 86.94 93 LYS A O 1
ATOM 791 N N . LEU A 1 94 ? 10.527 -10.130 -20.408 1.00 87.38 94 LEU A N 1
ATOM 792 C CA . LEU A 1 94 ? 10.599 -9.100 -19.389 1.00 87.38 94 LEU A CA 1
ATOM 793 C C . LEU A 1 94 ? 9.727 -7.908 -19.787 1.00 87.38 94 LEU A C 1
ATOM 795 O O . LEU A 1 94 ? 10.014 -7.203 -20.756 1.00 87.38 94 LEU A O 1
ATOM 799 N N . LYS A 1 95 ? 8.683 -7.656 -18.994 1.00 89.44 95 LYS A N 1
ATOM 800 C CA . LYS A 1 95 ? 7.886 -6.430 -19.068 1.00 89.44 95 LYS A CA 1
ATOM 801 C C . LYS A 1 95 ? 8.295 -5.477 -17.958 1.00 89.44 95 LYS A C 1
ATOM 803 O O . LYS A 1 95 ? 8.349 -5.872 -16.797 1.00 89.44 95 LYS A O 1
ATOM 808 N N . VAL A 1 96 ? 8.533 -4.222 -18.314 1.00 89.69 96 VAL A N 1
ATOM 809 C CA . VAL A 1 96 ? 8.882 -3.146 -17.378 1.00 89.69 96 VAL A CA 1
ATOM 810 C C . VAL A 1 96 ? 7.861 -2.016 -17.481 1.00 89.69 96 VAL A C 1
ATOM 812 O O . VAL A 1 96 ? 7.243 -1.832 -18.531 1.00 89.69 96 VAL A O 1
ATOM 815 N N . ARG A 1 97 ? 7.668 -1.263 -16.393 1.00 90.00 97 ARG A N 1
ATOM 816 C CA . ARG A 1 97 ? 6.853 -0.038 -16.415 1.00 90.00 97 ARG A CA 1
ATOM 817 C C . ARG A 1 97 ? 7.623 1.067 -17.125 1.00 90.00 97 ARG A C 1
ATOM 819 O O . ARG A 1 97 ? 8.709 1.383 -16.670 1.00 90.00 97 ARG A O 1
ATOM 826 N N . TYR A 1 98 ? 7.079 1.636 -18.198 1.00 90.56 98 TYR A N 1
ATOM 827 C CA . TYR A 1 98 ? 7.678 2.712 -18.989 1.00 90.56 98 TYR A CA 1
ATOM 828 C C . TYR A 1 98 ? 6.770 3.961 -18.995 1.00 90.56 98 TYR A C 1
ATOM 830 O O . TYR A 1 98 ? 5.573 3.802 -19.250 1.00 90.56 98 TYR A O 1
ATOM 838 N N . PRO A 1 99 ? 7.307 5.184 -18.788 1.00 92.25 99 PRO A N 1
ATOM 839 C CA . PRO A 1 99 ? 8.689 5.480 -18.376 1.00 92.25 99 PRO A CA 1
ATOM 840 C C . PRO A 1 99 ? 9.009 4.874 -16.990 1.00 92.25 99 PRO A C 1
ATOM 842 O O . PRO A 1 99 ? 8.091 4.389 -16.326 1.00 92.25 99 PRO A O 1
ATOM 845 N N . PRO A 1 100 ? 10.284 4.827 -16.551 1.00 90.00 100 PRO A N 1
ATOM 846 C CA . PRO A 1 100 ? 10.615 4.371 -15.201 1.00 90.00 100 PRO A CA 1
ATOM 847 C C . PRO A 1 100 ? 9.840 5.172 -14.151 1.00 90.00 100 PRO A C 1
ATOM 849 O O . PRO A 1 100 ? 9.689 6.383 -14.297 1.00 90.00 100 PRO A O 1
ATOM 852 N N . VAL A 1 101 ? 9.359 4.495 -13.108 1.00 89.06 101 VAL A N 1
ATOM 853 C CA . VAL A 1 101 ? 8.661 5.143 -11.989 1.00 89.06 101 VAL A CA 1
ATOM 854 C C . VAL A 1 101 ? 9.673 5.948 -11.183 1.00 89.06 101 VAL A C 1
ATOM 856 O O . VAL A 1 101 ? 10.700 5.405 -10.771 1.00 89.06 101 VAL A O 1
ATOM 859 N N . THR A 1 102 ? 9.398 7.232 -10.989 1.00 90.12 102 THR A N 1
ATOM 860 C CA . THR A 1 102 ? 10.262 8.142 -10.233 1.00 90.12 102 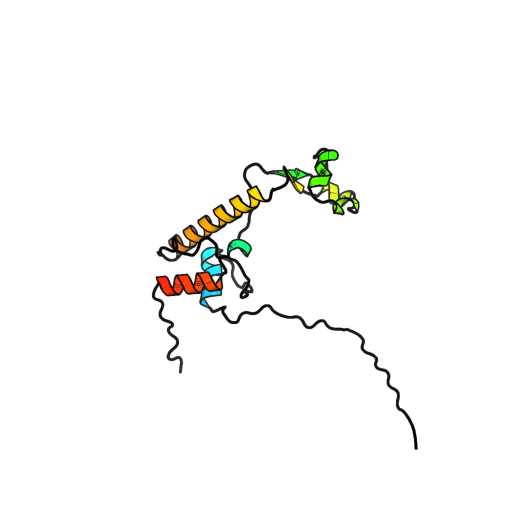THR A CA 1
ATOM 861 C C . THR A 1 102 ? 9.918 8.134 -8.744 1.00 90.12 102 THR A C 1
ATOM 863 O O . THR A 1 102 ? 8.854 7.668 -8.334 1.00 90.12 102 THR A O 1
ATOM 866 N N . ASP A 1 103 ? 10.804 8.686 -7.915 1.00 90.38 103 ASP A N 1
ATOM 867 C CA . ASP A 1 103 ? 10.533 8.859 -6.483 1.00 90.38 103 ASP A CA 1
ATOM 868 C C . ASP A 1 103 ? 9.320 9.775 -6.238 1.00 90.38 103 ASP A C 1
ATOM 870 O O . ASP A 1 103 ? 8.544 9.545 -5.311 1.00 90.38 103 ASP A O 1
ATOM 874 N N . GLU A 1 104 ? 9.116 10.789 -7.087 1.00 91.62 104 GLU A N 1
ATOM 875 C CA . GLU A 1 104 ? 7.957 11.688 -7.020 1.00 91.62 104 GLU A CA 1
ATOM 876 C C . GLU A 1 104 ? 6.648 10.937 -7.305 1.00 91.62 104 GLU A C 1
ATOM 878 O O . GLU A 1 104 ? 5.666 11.118 -6.577 1.00 91.62 104 GLU A O 1
ATOM 883 N N . ASP A 1 105 ? 6.654 10.031 -8.291 1.00 90.94 105 ASP A N 1
ATOM 884 C CA . ASP A 1 105 ? 5.505 9.167 -8.585 1.00 90.94 105 ASP A CA 1
ATOM 885 C C . ASP A 1 105 ? 5.181 8.280 -7.378 1.00 90.94 105 ASP A C 1
ATOM 887 O O . ASP A 1 105 ? 4.020 8.164 -6.984 1.00 90.94 105 ASP A O 1
ATOM 891 N N . TRP A 1 106 ? 6.198 7.698 -6.732 1.00 87.94 106 TRP A N 1
ATOM 892 C CA . TRP A 1 106 ? 6.005 6.897 -5.521 1.00 87.94 106 TRP A CA 1
ATOM 893 C C . TRP A 1 106 ? 5.401 7.702 -4.375 1.00 87.94 106 TRP A C 1
ATOM 895 O O . TRP A 1 106 ? 4.481 7.216 -3.713 1.00 87.94 106 TRP A O 1
ATOM 905 N N . VAL A 1 107 ? 5.847 8.943 -4.163 1.00 89.94 107 VAL A N 1
ATOM 906 C CA . VAL A 1 107 ? 5.252 9.839 -3.159 1.00 89.94 107 VAL A CA 1
ATOM 907 C C . VAL A 1 107 ? 3.766 10.067 -3.445 1.00 89.94 107 VAL A C 1
ATOM 909 O O . VAL A 1 107 ? 2.935 9.970 -2.534 1.00 89.94 107 VAL A O 1
ATOM 912 N N . GLU A 1 108 ? 3.399 10.326 -4.702 1.00 90.12 108 GLU A N 1
ATOM 913 C CA . GLU A 1 108 ? 1.998 10.524 -5.073 1.00 90.12 108 GLU A CA 1
ATOM 914 C C . GLU A 1 108 ? 1.169 9.239 -4.912 1.00 90.12 108 GLU A C 1
ATOM 916 O O . GLU A 1 108 ? 0.058 9.276 -4.368 1.00 90.12 108 GLU A O 1
ATOM 921 N N . ILE A 1 109 ? 1.710 8.094 -5.330 1.00 89.75 109 ILE A N 1
ATOM 922 C CA . ILE A 1 109 ? 1.080 6.777 -5.182 1.00 89.75 109 ILE A CA 1
ATOM 923 C C . ILE A 1 109 ? 0.823 6.475 -3.706 1.00 89.75 109 ILE A C 1
ATOM 925 O O . ILE A 1 109 ? -0.307 6.148 -3.343 1.00 89.75 109 ILE A O 1
ATOM 929 N N . HIS A 1 110 ? 1.818 6.653 -2.834 1.00 88.00 110 HIS A N 1
ATOM 930 C CA . HIS A 1 110 ? 1.661 6.426 -1.397 1.00 88.00 110 HIS A CA 1
ATOM 931 C C . HIS A 1 110 ? 0.594 7.337 -0.785 1.00 88.00 110 HIS A C 1
ATOM 933 O O . HIS A 1 110 ? -0.219 6.876 0.020 1.00 88.00 110 HIS A O 1
ATOM 939 N N . LYS A 1 111 ? 0.519 8.605 -1.212 1.00 90.44 111 LYS A N 1
ATOM 940 C CA . LYS A 1 111 ? -0.542 9.523 -0.775 1.00 90.44 111 LYS A CA 1
ATOM 941 C C . LYS A 1 111 ? -1.928 9.035 -1.200 1.00 90.44 111 LYS A C 1
ATOM 943 O O . LYS A 1 111 ? -2.861 9.051 -0.396 1.00 90.44 111 LYS A O 1
ATOM 948 N N . ARG A 1 112 ? -2.078 8.581 -2.447 1.00 91.19 112 ARG A N 1
ATOM 949 C CA . ARG A 1 112 ? -3.349 8.045 -2.961 1.00 91.19 112 ARG A CA 1
ATOM 950 C C . ARG A 1 112 ? -3.755 6.757 -2.246 1.00 91.19 112 ARG A C 1
ATOM 952 O O . ARG A 1 112 ? -4.915 6.631 -1.863 1.00 91.19 112 ARG A O 1
ATOM 959 N N . ILE A 1 113 ? -2.809 5.848 -2.017 1.00 91.88 113 ILE A N 1
ATOM 960 C CA . ILE A 1 113 ? -3.022 4.603 -1.263 1.00 91.88 113 ILE A CA 1
ATOM 961 C C . ILE A 1 113 ? -3.474 4.911 0.162 1.00 91.88 113 ILE A C 1
ATOM 963 O O . ILE A 1 113 ? -4.472 4.367 0.624 1.00 91.88 113 ILE A O 1
ATOM 967 N N . ARG A 1 114 ? -2.809 5.849 0.840 1.00 93.12 114 ARG A N 1
ATOM 968 C CA . ARG A 1 114 ? -3.211 6.286 2.179 1.00 93.12 114 ARG A CA 1
ATOM 969 C C . ARG A 1 114 ? -4.656 6.790 2.207 1.00 93.12 114 ARG A C 1
ATOM 971 O O . ARG A 1 114 ? -5.439 6.353 3.045 1.00 93.12 114 ARG A O 1
ATOM 978 N N . LEU A 1 115 ? -5.026 7.678 1.282 1.00 93.38 115 LEU A N 1
ATOM 979 C CA . LEU A 1 115 ? -6.397 8.197 1.187 1.00 93.38 115 LEU A CA 1
ATOM 980 C C . LEU A 1 115 ? -7.414 7.089 0.884 1.00 93.38 115 LEU A C 1
ATOM 982 O O . LEU A 1 115 ? -8.517 7.098 1.432 1.00 93.38 115 LEU A O 1
ATOM 986 N N . LYS A 1 116 ? -7.042 6.122 0.038 1.00 93.56 116 LYS A N 1
ATOM 987 C CA . LYS A 1 116 ? -7.855 4.935 -0.240 1.00 93.56 116 LYS A CA 1
ATOM 988 C C . LYS A 1 116 ? -8.090 4.130 1.040 1.00 93.56 116 LYS A C 1
ATOM 990 O O . LYS A 1 116 ? -9.246 3.849 1.348 1.00 93.56 116 LYS A O 1
ATOM 995 N N . HIS A 1 117 ? -7.043 3.832 1.811 1.00 95.25 117 HIS A N 1
ATOM 996 C CA . HIS A 1 117 ? -7.167 3.115 3.082 1.00 95.25 117 HIS A CA 1
ATOM 997 C C . HIS A 1 117 ? -8.046 3.849 4.086 1.00 95.25 117 HIS A C 1
ATOM 999 O O . HIS A 1 117 ? -8.930 3.227 4.668 1.00 95.25 117 HIS A O 1
ATOM 1005 N N . ILE A 1 118 ? -7.840 5.161 4.256 1.00 95.81 118 ILE A N 1
ATOM 1006 C CA . ILE A 1 118 ? -8.683 5.994 5.122 1.00 95.81 118 ILE A CA 1
ATOM 1007 C C . ILE A 1 118 ? -10.145 5.816 4.724 1.00 95.81 118 ILE A C 1
ATOM 1009 O O . ILE A 1 118 ? -10.950 5.356 5.528 1.00 95.81 118 ILE A O 1
ATOM 1013 N N . LYS A 1 119 ? -10.470 6.036 3.447 1.00 95.69 119 LYS A N 1
ATOM 1014 C CA . LYS A 1 119 ? -11.839 5.890 2.949 1.00 95.69 119 LYS A CA 1
ATOM 1015 C C . LYS A 1 119 ? -12.404 4.482 3.159 1.00 95.69 119 LYS A C 1
ATOM 1017 O O . LYS A 1 119 ? -13.581 4.345 3.493 1.00 95.69 119 LYS A O 1
ATOM 1022 N N . MET A 1 120 ? -11.604 3.435 2.944 1.00 95.31 120 MET A N 1
ATOM 1023 C CA . MET A 1 120 ? -12.029 2.050 3.172 1.00 95.31 120 MET A CA 1
ATOM 1024 C C . MET A 1 120 ? -12.369 1.810 4.643 1.00 95.31 120 MET A C 1
ATOM 1026 O O . MET A 1 120 ? -13.421 1.242 4.930 1.00 95.31 120 MET A O 1
ATOM 1030 N N . ILE A 1 121 ? -11.526 2.285 5.562 1.00 96.56 121 ILE A N 1
ATOM 1031 C CA . ILE A 1 121 ? -11.748 2.178 7.007 1.00 96.56 121 ILE A CA 1
ATOM 1032 C C . ILE A 1 121 ? -13.018 2.928 7.406 1.00 96.56 121 ILE A C 1
ATOM 1034 O O . ILE A 1 121 ? -13.908 2.336 8.012 1.00 96.56 121 ILE A O 1
ATOM 1038 N N . GLU A 1 122 ? -13.143 4.195 7.017 1.00 95.56 122 GLU A N 1
ATOM 1039 C CA . GLU A 1 122 ? -14.308 5.017 7.358 1.00 95.56 122 GLU A CA 1
ATOM 1040 C C . GLU A 1 122 ? -15.607 4.392 6.837 1.00 95.56 122 GLU A C 1
ATOM 1042 O O . GLU A 1 122 ? -16.602 4.322 7.553 1.00 95.56 122 GLU A O 1
ATOM 1047 N N . THR A 1 123 ? -15.575 3.831 5.624 1.00 96.06 123 THR A N 1
ATOM 1048 C CA . THR A 1 123 ? -16.735 3.153 5.025 1.00 96.06 123 THR A CA 1
ATOM 1049 C C . THR A 1 123 ? -17.084 1.846 5.741 1.00 96.06 123 THR A C 1
ATOM 1051 O O . THR A 1 123 ? -18.260 1.557 5.949 1.00 96.06 123 THR A O 1
ATOM 1054 N N . LYS A 1 124 ? -16.090 1.014 6.079 1.00 95.94 124 LYS A N 1
ATOM 1055 C CA . LYS A 1 124 ? -16.324 -0.321 6.659 1.00 95.94 124 LYS A CA 1
ATOM 1056 C C . LYS A 1 124 ? -16.685 -0.267 8.144 1.00 95.94 124 LYS A C 1
ATOM 1058 O O . LYS A 1 124 ? -17.405 -1.146 8.611 1.00 95.94 124 LYS A O 1
ATOM 1063 N N . PHE A 1 125 ? -16.185 0.732 8.869 1.00 93.69 125 PHE A N 1
ATOM 1064 C CA . PHE A 1 125 ? -16.350 0.847 10.320 1.00 93.69 125 PHE A CA 1
ATOM 1065 C C . PHE A 1 125 ? -17.274 1.990 10.758 1.00 93.69 125 PHE A C 1
ATOM 1067 O O . PHE A 1 125 ? -17.567 2.071 11.947 1.00 93.69 125 PHE A O 1
ATOM 1074 N N . ASP A 1 126 ? -17.752 2.829 9.832 1.00 94.00 126 ASP A N 1
ATOM 1075 C CA . ASP A 1 126 ? -18.642 3.969 10.109 1.00 94.00 126 ASP A CA 1
ATOM 1076 C C . ASP A 1 126 ? -18.063 4.934 11.165 1.00 94.00 126 ASP A C 1
ATOM 1078 O O . ASP A 1 126 ? -18.699 5.307 12.152 1.00 94.00 126 ASP A O 1
ATOM 1082 N N . ILE A 1 127 ? -16.795 5.306 10.975 1.00 93.31 127 ILE A N 1
ATOM 1083 C CA . ILE A 1 127 ? -16.042 6.238 11.831 1.00 93.31 127 ILE A CA 1
ATOM 1084 C C . ILE A 1 127 ? -15.271 7.246 10.981 1.00 93.31 127 ILE A C 1
ATOM 1086 O O . ILE A 1 127 ? -15.080 7.021 9.794 1.00 93.31 127 ILE A O 1
ATOM 1090 N N . SER A 1 128 ? -14.785 8.321 11.607 1.00 93.00 128 SER A N 1
ATOM 1091 C CA . SER A 1 128 ? -13.813 9.251 11.013 1.00 93.00 128 SER A CA 1
ATOM 1092 C C . SER A 1 128 ? -12.417 8.946 11.549 1.00 93.00 128 SER A C 1
ATOM 1094 O O . SER A 1 128 ? -12.242 8.839 12.773 1.00 93.00 128 SER A O 1
ATOM 1096 N N . ILE A 1 129 ? -11.444 8.813 10.648 1.00 91.81 129 ILE A N 1
ATOM 1097 C CA . ILE A 1 129 ? -10.016 8.681 10.993 1.00 91.81 129 ILE A CA 1
ATOM 1098 C C . ILE A 1 129 ? -9.146 9.689 10.227 1.00 91.81 129 ILE A C 1
ATOM 1100 O O . ILE A 1 129 ? -7.941 9.493 10.070 1.00 91.81 129 ILE A O 1
ATOM 1104 N N . ASP A 1 130 ? -9.765 10.767 9.752 1.00 86.88 130 ASP A N 1
ATOM 1105 C CA . ASP A 1 130 ? -9.135 11.915 9.100 1.00 86.88 130 ASP A CA 1
ATOM 1106 C C . ASP A 1 130 ? -8.055 12.592 9.959 1.00 86.88 130 ASP A C 1
ATOM 1108 O O . ASP A 1 130 ? -7.116 13.179 9.427 1.00 86.88 130 ASP A O 1
ATOM 1112 N N . ASP A 1 1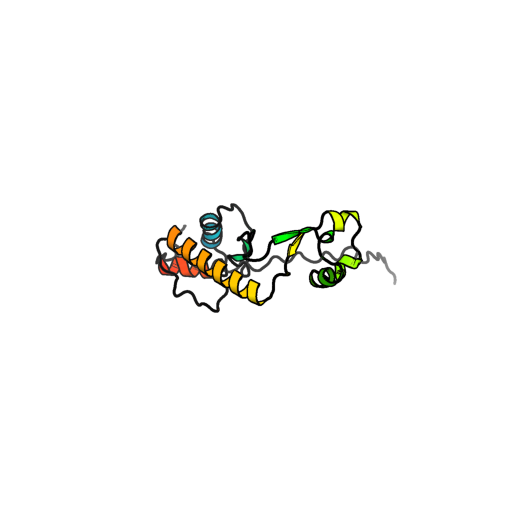31 ? -8.144 12.455 11.281 1.00 89.25 131 ASP A N 1
ATOM 1113 C CA . ASP A 1 131 ? -7.158 12.919 12.255 1.00 89.25 131 ASP A CA 1
ATOM 1114 C C . ASP A 1 131 ? -6.037 11.903 12.565 1.00 89.25 131 ASP A C 1
ATOM 1116 O O . ASP A 1 131 ? -5.238 12.135 13.477 1.00 89.25 131 ASP A O 1
ATOM 1120 N N . TYR A 1 132 ? -5.931 10.785 11.832 1.00 90.81 132 TYR A N 1
ATOM 1121 C CA . TYR A 1 132 ? -4.768 9.895 11.940 1.00 90.81 132 TYR A CA 1
ATOM 1122 C C . TYR A 1 132 ? -3.506 10.610 11.399 1.00 90.81 132 TYR A C 1
ATOM 1124 O O . TYR A 1 132 ? -3.528 11.078 10.253 1.00 90.81 132 TYR A O 1
ATOM 1132 N N . PRO A 1 133 ? -2.382 10.663 12.151 1.00 90.50 133 PRO A N 1
ATOM 1133 C CA . PRO A 1 133 ? -1.221 11.496 11.808 1.00 90.50 133 PRO A CA 1
ATOM 1134 C C . PRO A 1 133 ? -0.680 11.250 10.393 1.00 90.50 133 PRO A C 1
ATOM 1136 O O . PRO A 1 133 ? -0.384 10.108 10.032 1.00 90.50 133 PRO A O 1
ATOM 1139 N N . GLU A 1 134 ? -0.577 12.307 9.577 1.00 85.81 134 GLU A N 1
ATOM 1140 C CA . GLU A 1 134 ? -0.193 12.229 8.153 1.00 85.81 134 GLU A CA 1
ATOM 1141 C C . GLU A 1 134 ? 1.216 11.671 7.928 1.00 85.81 134 GLU A C 1
ATOM 1143 O O . GLU A 1 134 ? 1.449 10.958 6.952 1.00 85.81 134 GLU A O 1
ATOM 1148 N N . ASP A 1 135 ? 2.134 11.980 8.839 1.00 86.19 135 ASP A N 1
ATOM 1149 C CA . ASP A 1 135 ? 3.540 11.583 8.822 1.00 86.19 135 ASP A CA 1
ATOM 1150 C C . ASP A 1 135 ? 3.781 10.177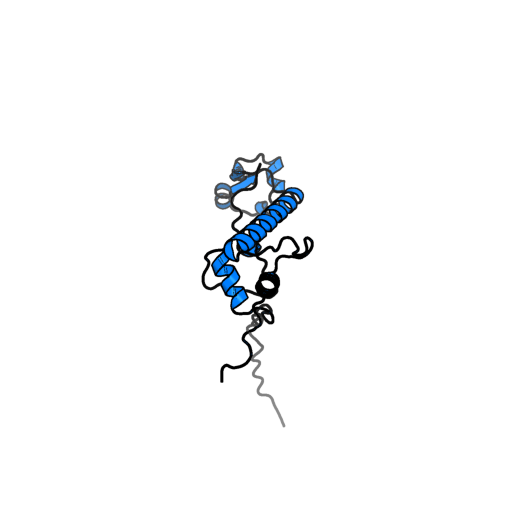 9.390 1.00 86.19 135 ASP A C 1
ATOM 1152 O O . ASP A 1 135 ? 4.858 9.605 9.199 1.00 86.19 135 ASP A O 1
ATOM 1156 N N . GLU A 1 136 ? 2.780 9.575 10.039 1.00 89.81 136 GLU A N 1
ATOM 1157 C CA . GLU A 1 136 ? 2.881 8.205 10.523 1.00 89.81 136 GLU A CA 1
ATOM 1158 C C . GLU A 1 136 ? 2.499 7.180 9.455 1.00 89.81 136 GLU A C 1
ATOM 1160 O O . GLU A 1 136 ? 1.435 7.236 8.823 1.00 89.81 136 GLU A O 1
ATOM 1165 N N . LYS A 1 137 ? 3.350 6.155 9.338 1.00 91.81 137 LYS A N 1
ATOM 1166 C CA . LYS A 1 137 ? 3.039 4.925 8.611 1.00 91.81 137 LYS A CA 1
ATOM 1167 C C . LYS A 1 137 ? 1.742 4.312 9.137 1.00 91.81 137 LYS A C 1
ATOM 1169 O O . LYS A 1 137 ? 1.514 4.238 10.350 1.00 91.81 137 LYS A O 1
ATOM 1174 N N . MET A 1 138 ? 0.908 3.819 8.225 1.00 94.69 138 MET A N 1
ATOM 1175 C CA . MET A 1 138 ? -0.313 3.088 8.569 1.00 94.69 138 MET A CA 1
ATOM 1176 C C . MET A 1 138 ? 0.026 1.631 8.904 1.00 94.69 138 MET A C 1
ATOM 1178 O O . MET A 1 138 ? -0.333 0.715 8.165 1.00 94.69 138 MET A O 1
ATOM 1182 N N . LEU A 1 139 ? 0.756 1.427 10.005 1.00 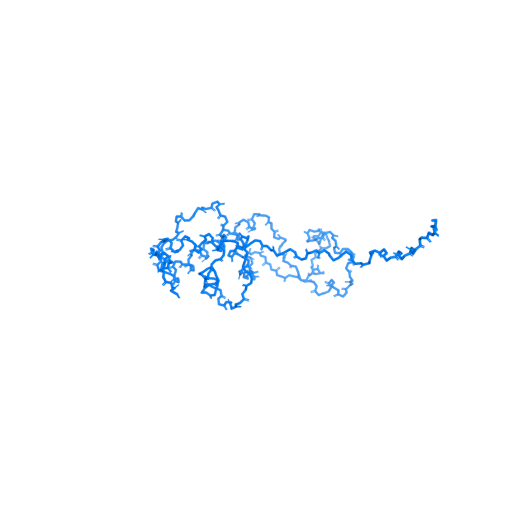96.00 139 LEU A N 1
ATOM 1183 C CA . LEU A 1 139 ? 1.019 0.094 10.548 1.00 96.00 139 LEU A CA 1
ATOM 1184 C C . LEU A 1 139 ? -0.304 -0.547 10.964 1.00 96.00 139 LEU A C 1
ATOM 1186 O O . LEU A 1 139 ? -1.098 0.095 11.657 1.00 96.00 139 LEU A O 1
ATOM 1190 N N . VAL A 1 140 ? -0.526 -1.806 10.583 1.00 95.69 140 VAL A N 1
ATOM 1191 C CA . VAL A 1 140 ? -1.833 -2.461 10.759 1.00 95.69 140 VAL A CA 1
ATOM 1192 C C . VAL A 1 140 ? -2.288 -2.411 12.221 1.00 95.69 140 VAL A C 1
ATOM 1194 O O . VAL A 1 140 ? -3.408 -1.990 12.494 1.00 95.69 140 VAL A O 1
ATOM 1197 N N . TRP A 1 141 ? -1.406 -2.747 13.169 1.00 94.75 141 TRP A N 1
ATOM 1198 C CA . TRP A 1 141 ? -1.736 -2.756 14.600 1.00 94.75 141 TRP A CA 1
ATOM 1199 C C . TRP A 1 141 ? -2.033 -1.355 15.162 1.00 94.75 141 TRP A C 1
ATOM 1201 O O . TRP A 1 141 ? -2.921 -1.195 15.997 1.00 94.75 141 TRP A O 1
ATOM 1211 N N . LYS A 1 142 ? -1.339 -0.308 14.689 1.00 95.44 142 LYS A N 1
ATOM 1212 C CA . LYS A 1 142 ? -1.610 1.075 15.119 1.00 95.44 142 LYS A CA 1
ATOM 1213 C C . LYS A 1 142 ? -2.973 1.534 14.637 1.00 95.44 142 LYS A C 1
ATOM 1215 O O . LYS A 1 142 ? -3.723 2.146 15.392 1.00 95.44 142 LYS A O 1
ATOM 1220 N N . VAL A 1 143 ? -3.290 1.232 13.380 1.00 95.88 143 VAL A N 1
ATOM 1221 C CA . VAL A 1 143 ? -4.593 1.551 12.798 1.00 95.88 143 VAL A CA 1
ATOM 1222 C C . VAL A 1 143 ? -5.695 0.767 13.513 1.00 95.88 143 VAL A C 1
ATOM 1224 O O . VAL A 1 143 ? -6.717 1.349 13.863 1.00 95.88 143 VAL A O 1
ATOM 1227 N N . ALA A 1 144 ? -5.469 -0.515 13.809 1.00 94.69 144 ALA A N 1
ATOM 1228 C CA . ALA A 1 144 ? -6.379 -1.353 14.586 1.00 94.69 144 ALA A CA 1
ATOM 1229 C C . ALA A 1 144 ? -6.690 -0.734 15.962 1.00 94.69 144 ALA A C 1
ATOM 1231 O O . ALA A 1 144 ? -7.859 -0.490 16.272 1.00 94.69 144 ALA A O 1
ATOM 1232 N N . LEU A 1 145 ? -5.651 -0.367 16.722 1.00 92.62 145 LEU A N 1
ATOM 1233 C CA . LEU A 1 145 ? -5.774 0.328 18.007 1.00 92.62 145 LEU A CA 1
ATOM 1234 C C . LEU A 1 145 ? -6.563 1.641 17.873 1.00 92.62 145 LEU A C 1
ATOM 1236 O O . LEU A 1 145 ? -7.441 1.952 18.682 1.00 92.62 145 LEU A O 1
ATOM 1240 N N . TYR A 1 146 ? -6.265 2.417 16.831 1.00 94.12 146 TYR A N 1
ATOM 1241 C CA . TYR A 1 146 ? -6.912 3.697 16.566 1.00 94.12 146 TYR A CA 1
ATOM 1242 C C . TYR A 1 146 ? -8.417 3.541 16.294 1.00 94.12 146 TYR A C 1
ATOM 1244 O O . TYR A 1 146 ? -9.239 4.265 16.860 1.00 94.12 146 TYR A O 1
ATOM 1252 N N . ILE A 1 147 ? -8.792 2.553 15.478 1.00 93.94 147 ILE A N 1
ATOM 1253 C CA . ILE A 1 147 ? -10.188 2.211 15.179 1.00 93.94 147 ILE A CA 1
ATOM 1254 C C . ILE A 1 147 ? -10.913 1.752 16.450 1.00 93.94 147 ILE A C 1
ATOM 1256 O O . ILE A 1 147 ? -12.003 2.246 16.743 1.00 93.94 147 ILE A O 1
ATOM 1260 N N . GLN A 1 148 ? -10.308 0.853 17.237 1.00 91.69 148 GLN A N 1
ATOM 1261 C CA . GLN A 1 148 ? -10.878 0.388 18.509 1.00 91.69 148 GLN A CA 1
ATOM 1262 C C . GLN A 1 148 ? -11.152 1.559 19.461 1.00 91.69 148 GLN A C 1
ATOM 1264 O O . GLN A 1 148 ? -12.237 1.643 20.048 1.00 91.69 148 GLN A O 1
ATOM 1269 N N . TYR A 1 149 ? -10.210 2.505 19.557 1.00 90.62 149 TYR A N 1
ATOM 1270 C CA . TYR A 1 149 ? -10.369 3.727 20.342 1.00 90.62 149 TYR A CA 1
ATOM 1271 C C . TYR A 1 149 ? -11.547 4.584 19.851 1.00 90.62 149 TYR A C 1
ATOM 1273 O O . TYR A 1 149 ? -12.404 4.963 20.656 1.00 90.62 149 TYR A O 1
ATOM 1281 N N . LYS A 1 150 ? -11.638 4.853 18.539 1.00 89.69 150 LYS A N 1
ATOM 1282 C CA . LYS A 1 150 ? -12.731 5.642 17.936 1.00 89.69 150 LYS A CA 1
ATOM 1283 C C . LYS A 1 150 ? -14.100 5.002 18.155 1.00 89.69 150 LYS A C 1
ATOM 1285 O O . LYS A 1 150 ? -15.052 5.695 18.513 1.00 89.69 150 LYS A O 1
ATOM 1290 N N . LEU A 1 151 ? -14.184 3.680 18.026 1.00 87.62 151 LEU A N 1
ATOM 1291 C CA . LEU A 1 151 ? -15.405 2.910 18.272 1.00 87.62 151 LEU A CA 1
ATOM 1292 C C . LEU A 1 151 ? -15.755 2.792 19.762 1.00 87.62 151 LEU A C 1
ATOM 1294 O O . LEU A 1 151 ? -16.806 2.249 20.105 1.00 87.62 151 LEU A O 1
ATOM 1298 N N . LYS A 1 152 ? -14.897 3.294 20.663 1.00 83.06 152 LYS A N 1
ATOM 1299 C CA . LYS A 1 152 ? -15.004 3.091 22.114 1.00 83.06 152 LYS A CA 1
ATOM 1300 C C . LYS A 1 152 ? -15.166 1.613 22.461 1.00 83.06 152 LYS A C 1
ATOM 1302 O O . LYS A 1 152 ? -15.855 1.281 23.432 1.00 83.06 152 LYS A O 1
ATOM 1307 N N . ILE A 1 153 ? -14.529 0.736 21.685 1.00 66.38 153 ILE A N 1
ATOM 1308 C CA . ILE A 1 153 ? -14.379 -0.665 22.052 1.00 66.38 153 ILE A CA 1
ATOM 1309 C C . ILE A 1 153 ? -13.435 -0.647 23.250 1.00 66.38 153 ILE A C 1
ATOM 1311 O O . ILE A 1 153 ? -12.216 -0.677 23.122 1.00 66.38 153 ILE A O 1
ATOM 1315 N N . LYS A 1 154 ? -14.011 -0.496 24.445 1.00 51.09 154 LYS A N 1
ATOM 1316 C CA . LYS A 1 154 ? -13.320 -0.853 25.675 1.00 51.09 154 LYS A CA 1
ATOM 1317 C C . LYS A 1 154 ? -13.001 -2.325 25.526 1.00 51.09 154 LYS A C 1
ATOM 1319 O O . LYS A 1 154 ? -13.922 -3.103 25.279 1.00 51.09 154 LYS A O 1
ATOM 1324 N N . GLU A 1 155 ? -11.730 -2.681 25.656 1.00 48.94 155 GLU A N 1
ATOM 1325 C CA . GLU A 1 155 ? -11.318 -4.069 25.805 1.00 48.94 155 GLU A CA 1
ATOM 1326 C C . GLU A 1 155 ? -12.308 -4.771 26.741 1.00 48.94 155 GLU A C 1
ATOM 1328 O O . GLU A 1 155 ? -12.406 -4.451 27.930 1.00 48.94 155 GLU A O 1
ATOM 1333 N N . VAL A 1 156 ? -13.059 -5.737 26.215 1.00 43.00 156 VAL A N 1
ATOM 1334 C CA . VAL A 1 156 ? -13.646 -6.775 27.059 1.00 43.00 156 VAL A CA 1
ATOM 1335 C C . VAL A 1 156 ? -12.489 -7.712 27.397 1.00 43.00 156 VAL A C 1
ATOM 1337 O O . VAL A 1 156 ? -12.389 -8.818 26.890 1.00 43.00 156 VAL A O 1
ATOM 1340 N N . SER A 1 157 ? -11.559 -7.220 28.212 1.00 40.25 157 SER A N 1
ATOM 1341 C CA . SER A 1 157 ? -10.506 -8.010 28.846 1.00 40.25 157 SER A CA 1
ATOM 1342 C C . SER A 1 157 ? -10.607 -7.839 30.358 1.00 40.25 157 SER A C 1
ATOM 1344 O O . SER A 1 157 ? -9.668 -7.462 31.056 1.00 40.25 157 SER A O 1
ATOM 1346 N N . GLN A 1 158 ? -11.796 -8.126 30.876 1.00 39.06 158 GLN A N 1
ATOM 1347 C CA . GLN A 1 158 ? -11.962 -8.665 32.214 1.00 39.06 158 GLN A CA 1
ATOM 1348 C C . GLN A 1 158 ? -12.989 -9.792 32.092 1.00 39.06 158 GLN A C 1
ATOM 1350 O O . GLN A 1 158 ? -14.118 -9.546 31.678 1.00 39.06 158 GLN A O 1
ATOM 1355 N N . TYR A 1 159 ? -12.580 -11.003 32.469 1.00 41.78 159 TYR A N 1
ATOM 1356 C CA . TYR A 1 159 ? -13.399 -12.217 32.582 1.00 41.78 159 TYR A CA 1
ATOM 1357 C C . TYR A 1 159 ? -13.706 -12.978 31.283 1.00 41.78 159 TYR A C 1
ATOM 1359 O O . TYR A 1 159 ? -14.818 -12.944 30.769 1.00 41.78 159 TYR A O 1
ATOM 1367 N N . CYS A 1 160 ? -12.767 -13.833 30.879 1.00 33.19 160 CYS A N 1
ATOM 1368 C CA . CYS A 1 160 ? -13.137 -15.228 30.651 1.00 33.19 160 CYS A CA 1
ATOM 1369 C C . CYS A 1 160 ? -12.455 -16.057 31.742 1.00 33.19 160 CYS A C 1
ATOM 1371 O O . CYS A 1 160 ? -11.230 -16.059 31.857 1.00 33.19 160 CYS A O 1
ATOM 1373 N N . CYS A 1 161 ? -13.304 -16.613 32.605 1.00 39.56 161 CYS A N 1
ATOM 1374 C CA . CYS A 1 161 ? -12.993 -17.502 33.716 1.00 39.56 161 CYS A CA 1
ATOM 1375 C C . CYS A 1 161 ? -12.299 -18.793 33.272 1.00 39.56 161 CYS A C 1
ATOM 1377 O O . CYS A 1 161 ? -12.549 -19.228 32.125 1.00 39.56 161 CYS A O 1
#

Foldseek 3Di:
DDDDPPPPPPDDDPPPPPDDAAAPLPDPLLQVLLCQQQVDPDDDAHQPDFNCVSDDDPDQPPKDWDQLVVDPPVQSVVQDVPCVPPDPVCSRVDIDIPPHQDPVSVVVVVVVVVVVSQVSLCVRLVFHPVVPDPPDGRRSSVVSVVSCVRVVVDPPPDDPD

Secondary structure (DSSP, 8-state):
-------------------PPP-TT--HHHHHHHHHHH---S----TT-BGGGG------TT-EEEEGGGS-HHHHTTT-GGGGG--HHHHHH-EEEESPPPHHHHHHHHHHHHHHHHHHHHHHHT---TTS-TTS--BHHHHHHHHHHHTT-----S---